Protein AF-A0A395U7K7-F1 (afdb_monomer_lite)

pLDDT: mean 78.77, std 15.2, range [38.16, 96.12]

Sequence (182 aa):
MTDEKNSLEIQAESNAKESETNSSDAEAIEGVLERIAKKDPEAAVKISEYIVQKVHHGPMPSPEDIRGYALTQKDLPERMMVMAEVAQRNKAKHAEKIIELKAKEIELNEKHLSNQDLANKRESNNQTLSLILAAITVLICIMGSFYLALQDKTEVALVIGGATVIGIVGAFLKSNSKPPQQ

Radius of gyration: 38.4 Å; chains: 1; bounding box: 86×33×99 Å

Structure (mmCIF, N/CA/C/O backbone):
data_AF-A0A395U7K7-F1
#
_entry.id   AF-A0A395U7K7-F1
#
loop_
_atom_site.group_PDB
_atom_site.id
_atom_site.type_symbol
_atom_site.label_atom_id
_atom_site.label_alt_id
_atom_site.label_comp_id
_atom_site.label_asym_id
_atom_site.label_entity_id
_atom_site.label_seq_id
_atom_site.pdbx_PDB_ins_code
_atom_site.Cartn_x
_atom_site.Cartn_y
_atom_site.Cartn_z
_atom_site.occupancy
_atom_site.B_iso_or_equiv
_atom_site.auth_seq_id
_atom_site.auth_comp_id
_atom_site.auth_asym_id
_atom_site.auth_atom_id
_atom_site.pdbx_PDB_model_num
ATOM 1 N N . MET A 1 1 ? -9.239 -5.520 -33.383 1.00 48.47 1 MET A N 1
ATOM 2 C CA . MET A 1 1 ? -9.004 -5.419 -31.921 1.00 48.47 1 MET A CA 1
ATOM 3 C C . MET A 1 1 ? -8.361 -6.679 -31.329 1.00 48.47 1 MET A C 1
ATOM 5 O O . MET A 1 1 ? -7.877 -6.617 -30.208 1.00 48.47 1 MET A O 1
ATOM 9 N N . THR A 1 2 ? -8.324 -7.798 -32.064 1.00 47.97 2 THR A N 1
ATOM 10 C CA . THR A 1 2 ? -7.714 -9.070 -31.635 1.00 47.97 2 THR A CA 1
ATOM 11 C C . THR A 1 2 ? -6.266 -9.249 -32.120 1.00 47.97 2 THR A C 1
ATOM 13 O O . THR A 1 2 ? -5.479 -9.857 -31.408 1.00 47.97 2 THR A O 1
ATOM 16 N N . ASP A 1 3 ? -5.878 -8.652 -33.255 1.00 48.56 3 ASP A N 1
ATOM 17 C CA . ASP A 1 3 ? -4.517 -8.797 -33.813 1.00 48.56 3 ASP A CA 1
ATOM 18 C C . ASP A 1 3 ? -3.436 -7.990 -33.074 1.00 48.56 3 ASP A C 1
ATOM 20 O O . ASP A 1 3 ? -2.290 -8.418 -32.993 1.00 48.56 3 ASP A O 1
ATOM 24 N N . GLU A 1 4 ? -3.797 -6.858 -32.464 1.00 47.56 4 GLU A N 1
ATOM 25 C CA . GLU A 1 4 ? -2.850 -5.971 -31.764 1.00 47.56 4 GLU A CA 1
ATOM 26 C C . GLU A 1 4 ? -2.377 -6.554 -30.418 1.00 47.56 4 GLU A C 1
ATOM 28 O O . GLU A 1 4 ? -1.257 -6.301 -29.973 1.00 47.56 4 GLU A O 1
ATOM 33 N N . LYS A 1 5 ? -3.208 -7.397 -29.785 1.00 48.97 5 LYS A N 1
ATOM 34 C CA . LYS A 1 5 ? -2.844 -8.112 -28.551 1.00 48.97 5 LYS A CA 1
ATOM 35 C C . LYS A 1 5 ? -1.837 -9.233 -28.814 1.00 48.97 5 LYS A C 1
ATOM 37 O O . LYS A 1 5 ? -0.900 -9.389 -28.040 1.00 48.97 5 LYS A O 1
ATOM 42 N N . ASN A 1 6 ? -1.982 -9.936 -29.936 1.00 46.56 6 ASN A N 1
ATOM 43 C CA . ASN A 1 6 ? -1.103 -11.044 -30.315 1.00 46.56 6 ASN A CA 1
ATOM 44 C C . ASN A 1 6 ? 0.324 -10.556 -30.649 1.00 46.56 6 ASN A C 1
ATOM 46 O O . ASN A 1 6 ? 1.310 -11.192 -30.296 1.00 46.56 6 ASN A O 1
ATOM 50 N N . SER A 1 7 ? 0.465 -9.368 -31.251 1.00 53.06 7 SER A N 1
A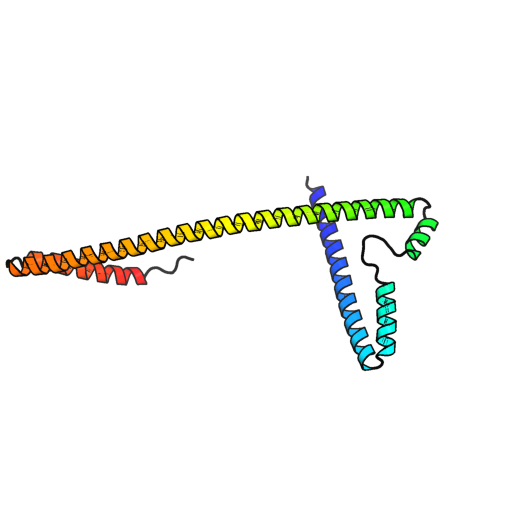TOM 51 C CA . SER A 1 7 ? 1.780 -8.763 -31.524 1.00 53.06 7 SER A CA 1
ATOM 52 C C . SER A 1 7 ? 2.540 -8.293 -30.276 1.00 53.06 7 SER A C 1
ATOM 54 O O . SER A 1 7 ? 3.769 -8.235 -30.305 1.00 53.06 7 SER A O 1
ATOM 56 N N . LEU A 1 8 ? 1.835 -7.965 -29.187 1.00 51.34 8 LEU A N 1
ATOM 57 C CA . LEU A 1 8 ? 2.447 -7.519 -27.930 1.00 51.34 8 LEU A CA 1
ATOM 58 C C . LEU A 1 8 ? 2.926 -8.696 -27.068 1.00 51.34 8 LEU A C 1
ATOM 60 O O . LEU A 1 8 ? 3.981 -8.588 -26.449 1.00 51.34 8 LEU A O 1
ATOM 64 N N . GLU A 1 9 ? 2.210 -9.826 -27.071 1.00 49.88 9 GLU A N 1
ATOM 65 C CA . GLU A 1 9 ? 2.661 -11.057 -26.398 1.00 49.88 9 GLU A CA 1
ATOM 66 C C . GLU A 1 9 ? 3.915 -11.637 -27.065 1.00 49.88 9 GLU A C 1
ATOM 68 O O . GLU A 1 9 ? 4.883 -11.951 -26.377 1.00 49.88 9 GLU A O 1
ATOM 73 N N . ILE A 1 10 ? 3.967 -11.662 -28.401 1.00 54.50 10 ILE A N 1
ATOM 74 C CA . ILE A 1 10 ? 5.124 -12.195 -29.142 1.00 54.50 10 ILE A CA 1
ATOM 75 C C . ILE A 1 10 ? 6.386 -11.327 -28.940 1.00 54.50 10 ILE A C 1
ATOM 77 O O . ILE A 1 10 ? 7.490 -11.861 -28.840 1.00 54.50 10 ILE A O 1
ATOM 81 N N . GLN A 1 11 ? 6.247 -9.998 -28.824 1.00 52.91 11 GLN A N 1
ATOM 82 C CA . GLN A 1 11 ? 7.374 -9.098 -28.515 1.00 52.91 11 GLN A CA 1
ATOM 83 C C . GLN A 1 11 ? 7.801 -9.143 -27.040 1.00 52.91 11 GLN A C 1
ATOM 85 O O . GLN A 1 11 ? 8.974 -8.918 -26.736 1.00 52.91 11 GLN A O 1
ATOM 90 N N . ALA A 1 12 ? 6.881 -9.431 -26.115 1.00 49.00 12 ALA A N 1
ATOM 91 C CA . ALA A 1 12 ? 7.209 -9.621 -24.704 1.00 49.00 12 ALA A CA 1
ATOM 92 C C . ALA A 1 12 ? 7.960 -10.943 -24.476 1.00 49.00 12 ALA A C 1
ATOM 94 O O . ALA A 1 12 ? 8.938 -10.965 -23.732 1.00 49.00 12 ALA A O 1
ATOM 95 N N . GLU A 1 13 ? 7.572 -12.018 -25.170 1.00 42.88 13 GLU A N 1
ATOM 96 C CA . GLU A 1 13 ? 8.255 -13.315 -25.103 1.00 42.88 13 GLU A CA 1
ATOM 97 C C . GLU A 1 13 ? 9.640 -13.300 -25.768 1.00 42.88 13 GLU A C 1
ATOM 99 O O . GLU A 1 13 ? 10.556 -13.963 -25.275 1.00 42.88 13 GLU A O 1
ATOM 104 N N . SER A 1 14 ? 9.837 -12.526 -26.846 1.00 49.31 14 SER A N 1
ATOM 105 C CA . SER A 1 14 ? 11.162 -12.385 -27.468 1.00 49.31 14 SER A CA 1
ATOM 106 C C . SER A 1 14 ? 12.123 -11.558 -26.605 1.00 49.31 14 SER A C 1
ATOM 108 O O . SER A 1 14 ? 13.272 -11.956 -26.436 1.00 49.31 14 SER A O 1
ATOM 110 N N . ASN A 1 15 ? 11.646 -10.465 -25.989 1.00 48.56 15 ASN A N 1
ATOM 111 C CA . ASN A 1 15 ? 12.440 -9.666 -25.045 1.00 48.56 15 ASN A CA 1
ATOM 112 C C . ASN A 1 15 ? 12.755 -10.428 -23.749 1.00 48.56 15 ASN A C 1
ATOM 114 O O . ASN A 1 15 ? 13.845 -10.279 -23.202 1.00 48.56 15 ASN A O 1
ATOM 118 N N . ALA A 1 16 ? 11.826 -11.252 -23.253 1.00 39.78 16 ALA A N 1
ATOM 119 C CA . ALA A 1 16 ? 12.066 -12.092 -22.081 1.00 39.78 16 ALA A CA 1
ATOM 120 C C . ALA A 1 16 ? 13.140 -13.158 -22.364 1.00 39.78 16 ALA A C 1
ATOM 122 O O . ALA A 1 16 ? 14.055 -13.327 -21.562 1.00 39.78 16 ALA A O 1
ATOM 123 N N . LYS A 1 17 ? 13.102 -13.800 -23.542 1.00 40.91 17 LYS A N 1
ATOM 124 C CA . LYS A 1 17 ? 14.119 -14.785 -23.951 1.00 40.91 17 LYS A CA 1
ATOM 125 C C . LYS A 1 17 ? 15.497 -14.177 -24.221 1.00 40.91 17 LYS A C 1
ATOM 127 O O . LYS A 1 17 ? 16.499 -14.777 -23.836 1.00 40.91 17 LYS A O 1
ATOM 132 N N . GLU A 1 18 ? 15.586 -12.995 -24.834 1.00 47.44 18 GLU A N 1
ATOM 133 C CA . GLU A 1 18 ? 16.872 -12.291 -24.975 1.00 47.44 18 GLU A CA 1
ATOM 134 C C . GLU A 1 18 ? 17.413 -11.815 -23.617 1.00 47.44 18 GLU A C 1
ATOM 136 O O . GLU A 1 18 ? 18.619 -11.870 -23.387 1.00 47.44 18 GLU A O 1
ATOM 141 N N . SER A 1 19 ? 16.551 -11.412 -22.678 1.00 44.22 19 SER A N 1
ATOM 142 C CA . SER A 1 19 ? 16.991 -10.997 -21.339 1.00 44.22 19 SER A CA 1
ATOM 143 C C . SER A 1 19 ? 17.481 -12.164 -20.467 1.00 44.22 19 SER A C 1
ATOM 145 O O . SER A 1 19 ? 18.426 -11.967 -19.707 1.0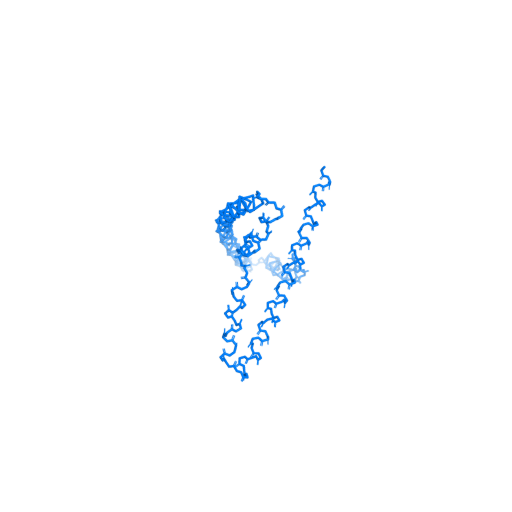0 44.22 19 SER A O 1
ATOM 147 N N . GLU A 1 20 ? 16.894 -13.361 -20.580 1.00 42.44 20 GLU A N 1
ATOM 148 C CA . GLU A 1 20 ? 17.351 -14.574 -19.869 1.00 42.44 20 GLU A CA 1
ATOM 149 C C . GLU A 1 20 ? 18.653 -15.148 -20.452 1.00 42.44 20 GLU A C 1
ATOM 151 O O . GLU A 1 20 ? 19.516 -15.629 -19.716 1.00 42.44 20 GLU A O 1
ATOM 156 N N . THR A 1 21 ? 18.838 -15.055 -21.772 1.00 45.75 21 THR A N 1
ATOM 157 C CA . THR A 1 21 ? 20.083 -15.504 -22.420 1.00 45.75 21 THR A CA 1
ATOM 158 C C . THR A 1 21 ? 21.255 -14.599 -22.015 1.00 45.75 21 THR A C 1
ATOM 160 O O . THR A 1 21 ? 22.321 -15.087 -21.648 1.00 45.75 21 THR A O 1
ATOM 163 N N . ASN A 1 22 ? 21.029 -13.282 -21.943 1.00 50.06 22 ASN A N 1
ATOM 164 C CA . ASN A 1 22 ? 22.042 -12.319 -21.505 1.00 50.06 22 ASN A CA 1
ATOM 165 C C . ASN A 1 22 ? 22.384 -12.416 -20.001 1.00 50.06 22 ASN A C 1
ATOM 167 O O . ASN A 1 22 ? 23.522 -12.131 -19.628 1.00 50.06 22 ASN A O 1
ATOM 171 N N . SER A 1 23 ? 21.447 -12.817 -19.127 1.00 52.34 23 SER A N 1
ATOM 172 C CA . SER A 1 23 ? 21.747 -13.019 -17.697 1.00 52.34 23 SER A CA 1
ATOM 173 C C . SER A 1 23 ? 22.543 -14.303 -17.451 1.00 52.34 23 SER A C 1
ATOM 175 O O . SER A 1 23 ? 23.500 -14.288 -16.683 1.00 52.34 23 SER A O 1
ATOM 177 N N . SER A 1 24 ? 22.203 -15.388 -18.158 1.00 54.97 24 SER A N 1
ATOM 178 C CA . SER A 1 24 ? 22.954 -16.652 -18.141 1.00 54.97 24 SER A CA 1
ATOM 179 C C . SER A 1 24 ? 24.398 -16.463 -18.619 1.00 54.97 24 SER A C 1
ATOM 181 O O . SER A 1 24 ? 25.336 -16.988 -18.017 1.00 54.97 24 SER A O 1
ATOM 183 N N . ASP A 1 25 ? 24.596 -15.683 -19.682 1.00 59.12 25 ASP A N 1
ATOM 184 C CA . ASP A 1 25 ? 25.928 -15.406 -20.217 1.00 59.12 25 ASP A CA 1
ATOM 185 C C . ASP A 1 25 ? 26.747 -14.506 -19.277 1.00 59.12 25 ASP A C 1
ATOM 187 O O . ASP A 1 25 ? 27.947 -14.726 -19.112 1.00 59.12 25 ASP A O 1
ATOM 191 N N . ALA A 1 26 ? 26.114 -13.549 -18.589 1.00 60.28 26 ALA A N 1
ATOM 192 C CA . ALA A 1 26 ? 26.770 -12.718 -17.578 1.00 60.28 26 ALA A CA 1
ATOM 193 C C . ALA A 1 26 ? 27.244 -13.537 -16.361 1.00 60.28 26 ALA A C 1
ATOM 195 O O . ALA A 1 26 ? 28.396 -13.400 -15.945 1.00 60.28 26 ALA A O 1
ATOM 196 N N . GLU A 1 27 ? 26.404 -14.444 -15.850 1.00 64.38 27 GLU A N 1
ATOM 197 C CA . GLU A 1 27 ? 26.756 -15.371 -14.761 1.00 64.38 27 GLU A CA 1
ATOM 198 C C . GLU A 1 27 ? 27.871 -16.348 -15.180 1.00 64.38 27 GLU A C 1
ATOM 200 O O . GLU A 1 27 ? 28.792 -16.647 -14.411 1.00 64.38 27 GLU A O 1
ATOM 205 N N . ALA A 1 28 ? 27.848 -16.816 -16.432 1.00 69.94 28 ALA A N 1
ATOM 206 C CA . ALA A 1 28 ? 28.897 -17.667 -16.985 1.00 69.94 28 ALA A CA 1
ATOM 207 C C . ALA A 1 28 ? 30.239 -16.924 -17.130 1.00 69.94 28 ALA A C 1
ATOM 209 O O . ALA A 1 28 ? 31.295 -17.501 -16.846 1.00 69.94 28 ALA A O 1
ATOM 210 N N . ILE A 1 29 ? 30.212 -15.651 -17.539 1.00 67.62 29 ILE A N 1
ATOM 211 C CA . ILE A 1 29 ? 31.3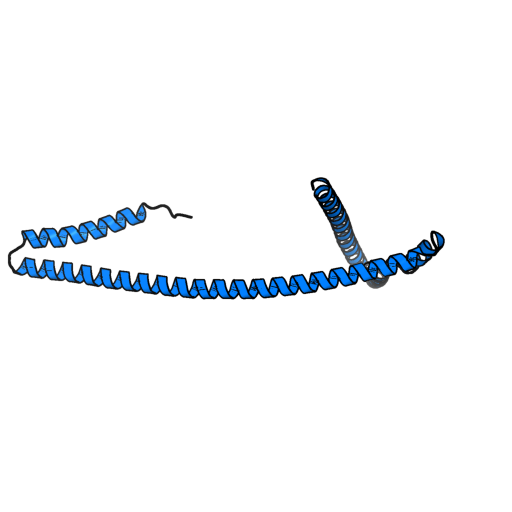92 -14.783 -17.648 1.00 67.62 29 ILE A CA 1
ATOM 212 C C . ILE A 1 29 ? 31.983 -14.492 -16.262 1.00 67.62 29 ILE A C 1
ATOM 214 O O . ILE A 1 29 ? 33.201 -14.589 -16.088 1.00 67.62 29 ILE A O 1
ATOM 218 N N . GLU A 1 30 ? 31.143 -14.208 -15.266 1.00 71.88 30 GLU A N 1
ATOM 219 C CA . GLU A 1 30 ? 31.563 -13.972 -13.881 1.00 71.88 30 GLU A CA 1
ATOM 220 C C . GLU A 1 30 ? 32.246 -15.212 -13.282 1.00 71.88 30 GLU A C 1
ATOM 222 O O . GLU A 1 30 ? 33.364 -15.126 -12.766 1.00 71.88 30 GLU A O 1
ATOM 227 N N . GLY A 1 31 ? 31.666 -16.401 -13.484 1.00 75.38 31 GLY A N 1
ATOM 228 C CA . GLY A 1 31 ? 32.273 -17.660 -13.046 1.00 75.38 31 GLY A CA 1
ATOM 229 C C . GLY A 1 31 ? 33.585 -18.012 -13.765 1.00 75.38 31 GLY A C 1
ATOM 230 O O . GLY A 1 31 ? 34.431 -18.721 -13.212 1.00 75.38 31 GLY A O 1
ATOM 231 N N . VAL A 1 32 ? 33.799 -17.543 -15.001 1.00 75.62 32 VAL A N 1
ATOM 232 C CA . VAL A 1 32 ? 35.083 -17.686 -15.716 1.00 75.62 32 VAL A CA 1
ATOM 233 C C . VAL A 1 32 ? 36.122 -16.699 -15.178 1.00 75.62 32 VAL A C 1
ATOM 235 O O . VAL A 1 32 ? 37.262 -17.105 -14.941 1.00 75.62 32 VAL A O 1
ATOM 238 N N . LEU A 1 33 ? 35.741 -15.443 -14.938 1.00 73.94 33 LEU A N 1
ATOM 239 C CA . LEU A 1 33 ? 36.620 -14.418 -14.369 1.00 73.94 33 LEU A CA 1
ATOM 240 C C . LEU A 1 33 ? 37.103 -14.800 -12.966 1.00 73.94 33 LEU A C 1
ATOM 242 O O . LEU A 1 33 ? 38.293 -14.672 -12.684 1.00 73.94 33 LEU A O 1
ATOM 246 N N . GLU A 1 34 ? 36.233 -15.364 -12.126 1.00 77.25 34 GLU A N 1
ATOM 247 C CA . GLU A 1 34 ? 36.590 -15.837 -10.783 1.00 77.25 34 GLU A CA 1
ATOM 248 C C . GLU A 1 34 ? 37.620 -16.984 -10.828 1.00 77.25 34 GLU A C 1
ATOM 250 O O . GLU A 1 34 ? 38.604 -17.004 -10.079 1.00 77.25 34 GLU A O 1
ATOM 255 N N . ARG A 1 35 ? 37.456 -17.924 -11.772 1.00 77.44 35 ARG A N 1
ATOM 256 C CA . ARG A 1 35 ? 38.411 -19.028 -11.979 1.00 77.44 35 ARG A CA 1
ATOM 257 C C . ARG A 1 35 ? 39.771 -18.547 -12.481 1.00 77.44 35 ARG A C 1
ATOM 259 O O . ARG A 1 35 ? 40.791 -19.126 -12.103 1.00 77.44 35 ARG A O 1
ATOM 266 N N . ILE A 1 36 ? 39.796 -17.517 -13.325 1.00 75.88 36 ILE A N 1
ATOM 267 C CA . ILE A 1 36 ? 41.035 -16.938 -13.856 1.00 75.88 36 ILE A CA 1
ATOM 268 C C . ILE A 1 36 ? 41.725 -16.095 -12.781 1.00 75.88 36 ILE A C 1
ATOM 270 O O . ILE A 1 36 ? 42.920 -16.273 -12.579 1.00 75.88 36 ILE A O 1
ATOM 274 N N . ALA A 1 37 ? 40.983 -15.295 -12.010 1.00 79.00 37 ALA A N 1
ATOM 275 C CA . ALA A 1 37 ? 41.521 -14.474 -10.922 1.00 79.00 37 ALA A CA 1
ATOM 276 C C . ALA A 1 37 ? 42.243 -15.300 -9.845 1.00 79.00 37 ALA A C 1
ATOM 278 O O . ALA A 1 37 ? 43.240 -14.856 -9.279 1.00 79.00 37 ALA A O 1
ATOM 279 N N . LYS A 1 38 ? 41.788 -16.537 -9.600 1.00 80.25 38 LYS A N 1
ATOM 280 C CA . LYS A 1 38 ? 42.431 -17.474 -8.665 1.00 80.25 38 LYS A CA 1
ATOM 281 C C . LYS A 1 38 ? 43.774 -18.025 -9.167 1.00 80.25 38 LYS A C 1
ATOM 283 O O . LYS A 1 38 ? 44.581 -18.479 -8.358 1.00 80.25 38 LYS A O 1
ATOM 288 N N . LYS A 1 39 ? 43.999 -18.040 -10.484 1.00 83.00 39 LYS A N 1
ATOM 289 C CA . LYS A 1 39 ? 45.194 -18.617 -11.121 1.00 83.00 39 LYS A CA 1
ATOM 290 C C . LYS A 1 39 ? 46.182 -17.547 -11.589 1.00 83.00 39 LYS A C 1
ATOM 292 O O . LYS A 1 39 ? 47.384 -17.765 -11.483 1.00 83.00 39 LYS A O 1
ATOM 297 N N . ASP A 1 40 ? 45.674 -16.426 -12.092 1.00 83.62 40 ASP A N 1
ATOM 298 C CA . ASP A 1 40 ? 46.435 -15.264 -12.541 1.00 83.62 40 ASP A CA 1
ATOM 299 C C . ASP A 1 40 ? 45.580 -13.981 -12.399 1.00 83.62 40 ASP A C 1
ATOM 301 O O . ASP A 1 40 ? 44.660 -13.749 -13.196 1.00 83.62 40 ASP A O 1
ATOM 305 N N . PRO A 1 41 ? 45.855 -13.139 -11.385 1.00 79.31 41 PRO A N 1
ATOM 306 C CA . PRO A 1 41 ? 45.073 -11.935 -11.132 1.00 79.31 41 PRO A CA 1
ATOM 307 C C . PRO A 1 41 ? 45.284 -10.850 -12.199 1.00 79.31 41 PRO A C 1
ATOM 309 O O . PRO A 1 41 ? 44.358 -10.089 -12.473 1.00 79.31 41 PRO A O 1
ATOM 312 N N . GLU A 1 42 ? 46.451 -10.779 -12.848 1.00 81.00 42 GLU A N 1
ATOM 313 C CA . GLU A 1 42 ? 46.725 -9.746 -13.859 1.00 81.00 42 GLU A CA 1
ATOM 314 C C . GLU A 1 42 ? 46.006 -10.038 -15.182 1.00 81.00 42 GLU A C 1
ATOM 316 O O . GLU A 1 42 ? 45.527 -9.124 -15.861 1.00 81.00 42 GLU A O 1
ATOM 321 N N . ALA A 1 43 ? 45.881 -11.319 -15.542 1.00 80.94 43 ALA A N 1
ATOM 322 C CA . ALA A 1 43 ? 45.103 -11.743 -16.702 1.00 80.94 43 ALA A CA 1
ATOM 323 C C . ALA A 1 43 ? 43.598 -11.498 -16.509 1.00 80.94 43 ALA A C 1
ATOM 325 O O . ALA A 1 43 ? 42.923 -11.077 -17.450 1.00 80.94 43 ALA A O 1
ATOM 326 N N . ALA A 1 44 ? 43.074 -11.704 -15.296 1.00 78.94 44 ALA A N 1
ATOM 327 C CA . ALA A 1 44 ? 41.665 -11.457 -14.987 1.00 78.94 44 ALA A CA 1
ATOM 328 C C . ALA A 1 44 ? 41.281 -9.979 -15.168 1.00 78.94 44 ALA A C 1
ATOM 330 O O . ALA A 1 44 ? 40.244 -9.687 -15.764 1.00 78.94 44 ALA A O 1
ATOM 331 N N . VAL A 1 45 ? 42.147 -9.052 -14.741 1.00 79.81 45 VAL A N 1
ATOM 332 C CA . VAL A 1 45 ? 41.927 -7.607 -14.923 1.00 79.81 45 VAL A CA 1
ATOM 333 C C . VAL A 1 45 ? 41.880 -7.247 -16.410 1.00 79.81 45 VAL A C 1
ATOM 335 O O . VAL A 1 45 ? 40.907 -6.640 -16.852 1.00 79.81 45 VAL A O 1
ATOM 338 N N . LYS A 1 46 ? 42.844 -7.709 -17.217 1.00 82.50 46 LYS A N 1
ATOM 339 C CA . LYS A 1 46 ? 42.868 -7.433 -18.670 1.00 82.50 46 LYS A CA 1
ATOM 340 C C . LYS A 1 46 ? 41.647 -7.983 -19.408 1.00 82.50 46 LYS A C 1
ATOM 342 O O . LYS A 1 46 ? 41.133 -7.339 -20.319 1.00 82.50 46 LYS A O 1
ATOM 347 N N . ILE A 1 47 ? 41.176 -9.169 -19.023 1.00 79.31 47 ILE A N 1
ATOM 348 C CA . ILE A 1 47 ? 39.982 -9.780 -19.619 1.00 79.31 47 ILE A CA 1
ATOM 349 C C . ILE A 1 47 ? 38.726 -9.013 -19.193 1.00 79.31 47 ILE A C 1
ATOM 351 O O . ILE A 1 47 ? 37.864 -8.758 -20.029 1.00 79.31 47 ILE A O 1
ATOM 355 N N . SER A 1 48 ? 38.639 -8.583 -17.931 1.00 77.50 48 SER A N 1
ATOM 356 C CA . SER A 1 48 ? 37.516 -7.773 -17.446 1.00 77.50 48 SER A CA 1
ATOM 357 C C . SER A 1 48 ? 37.423 -6.424 -18.169 1.00 77.50 48 SER A C 1
ATOM 359 O O . SER A 1 48 ? 36.345 -6.049 -18.623 1.00 77.50 48 SER A O 1
ATOM 361 N N . GLU A 1 49 ? 38.554 -5.746 -18.388 1.00 79.06 49 GLU A N 1
ATOM 362 C CA . GLU A 1 49 ? 38.612 -4.492 -19.148 1.00 79.06 49 GLU A CA 1
ATOM 363 C C . GLU A 1 49 ? 38.178 -4.698 -20.603 1.00 79.06 49 GLU A C 1
ATOM 365 O O . GLU A 1 49 ? 37.410 -3.903 -21.146 1.00 79.06 49 GLU A O 1
ATOM 370 N N . TYR A 1 50 ? 38.618 -5.795 -21.225 1.00 78.62 50 TYR A N 1
ATOM 371 C CA . TYR A 1 50 ? 38.239 -6.147 -22.592 1.00 78.62 50 TYR A CA 1
ATOM 372 C C . TYR A 1 50 ? 36.737 -6.439 -22.728 1.00 78.62 50 TYR A C 1
ATOM 374 O O . TYR A 1 50 ? 36.100 -6.004 -23.689 1.00 78.62 50 TYR A O 1
ATOM 382 N N . ILE A 1 51 ? 36.150 -7.139 -21.754 1.00 74.88 51 ILE A N 1
ATOM 383 C CA . ILE A 1 51 ? 34.715 -7.443 -21.729 1.00 74.88 51 ILE A CA 1
ATOM 384 C C . ILE A 1 51 ? 33.910 -6.157 -21.545 1.00 74.88 51 ILE A C 1
ATOM 386 O O . ILE A 1 51 ? 32.988 -5.912 -22.315 1.00 74.88 51 ILE A O 1
ATOM 390 N N . VAL A 1 52 ? 34.289 -5.283 -20.609 1.00 72.38 52 VAL A N 1
ATOM 391 C CA . VAL A 1 52 ? 33.603 -3.996 -20.396 1.00 72.38 52 VAL A CA 1
ATOM 392 C C . VAL A 1 52 ? 33.638 -3.115 -21.651 1.00 72.38 52 VAL A C 1
ATOM 394 O O . VAL A 1 52 ? 32.665 -2.423 -21.941 1.00 72.38 52 VAL A O 1
ATOM 397 N N . GLN A 1 53 ? 34.717 -3.165 -22.437 1.00 69.25 53 GLN A N 1
ATOM 398 C CA . GLN A 1 53 ? 34.806 -2.431 -23.706 1.00 69.25 53 GLN A CA 1
ATOM 399 C C . GLN A 1 53 ? 33.917 -3.010 -24.816 1.00 69.25 53 GLN A C 1
ATOM 401 O O . GLN A 1 53 ? 33.462 -2.259 -25.678 1.00 69.25 53 GLN A O 1
ATOM 406 N N . LYS A 1 54 ? 33.681 -4.328 -24.812 1.00 68.44 54 LYS A N 1
ATOM 407 C CA . LYS A 1 54 ? 32.878 -5.044 -25.818 1.00 68.44 54 LYS A CA 1
ATOM 408 C C . LYS A 1 54 ? 31.388 -5.101 -25.474 1.00 68.44 54 LYS A C 1
ATOM 410 O O . LYS A 1 54 ? 30.564 -5.179 -26.384 1.00 68.44 54 LYS A O 1
ATOM 415 N N . VAL A 1 55 ? 31.029 -5.076 -24.190 1.00 70.00 55 VAL A N 1
ATOM 416 C CA . VAL A 1 55 ? 29.634 -5.132 -23.736 1.00 70.00 55 VAL A CA 1
ATOM 417 C C . VAL A 1 55 ? 29.047 -3.721 -23.726 1.00 70.00 55 VAL A C 1
ATOM 419 O O . VAL A 1 55 ? 29.169 -2.956 -22.766 1.00 70.00 55 VAL A O 1
ATOM 422 N N . HIS A 1 56 ? 28.379 -3.370 -24.821 1.00 63.47 56 HIS A N 1
ATOM 423 C CA . HIS A 1 56 ? 27.681 -2.097 -24.937 1.00 63.47 56 HIS A CA 1
ATOM 424 C C . HIS A 1 56 ? 26.342 -2.141 -24.203 1.00 63.47 56 HIS A C 1
ATOM 426 O O . HIS A 1 56 ? 25.467 -2.943 -24.512 1.00 63.47 56 HIS A O 1
ATOM 432 N N . HIS A 1 57 ? 26.176 -1.233 -23.245 1.00 66.06 57 HIS A N 1
ATOM 433 C CA . HIS A 1 57 ? 24.926 -1.049 -22.522 1.00 66.06 57 HIS A CA 1
ATOM 434 C C . HIS A 1 57 ? 24.231 0.209 -23.036 1.00 66.06 57 HIS A C 1
ATOM 436 O O . HIS A 1 57 ? 24.716 1.325 -22.852 1.00 66.06 57 HIS A O 1
ATOM 442 N N . GLY A 1 58 ? 23.084 0.034 -23.682 1.00 70.75 58 GLY A N 1
ATOM 443 C CA . GLY A 1 58 ? 22.287 1.136 -24.209 1.00 70.75 58 GLY A CA 1
ATOM 444 C C . GLY A 1 58 ? 21.683 0.813 -25.573 1.00 70.75 58 GLY A C 1
ATOM 445 O O . GLY A 1 58 ? 21.971 -0.227 -26.151 1.00 70.75 58 GLY A O 1
ATOM 446 N N . PRO A 1 59 ? 20.830 1.700 -26.106 1.00 78.31 59 PRO A N 1
ATOM 447 C CA . PRO A 1 59 ? 20.136 1.472 -27.374 1.00 78.31 59 PRO A CA 1
ATOM 448 C C . PRO A 1 59 ? 21.024 1.701 -28.609 1.00 78.31 59 PRO A C 1
ATOM 450 O O . PRO A 1 59 ? 20.541 1.561 -29.729 1.00 78.31 59 PRO A O 1
ATOM 453 N N . MET A 1 60 ? 22.284 2.113 -28.424 1.00 81.38 60 MET A N 1
ATOM 454 C CA . MET A 1 60 ? 23.201 2.433 -29.514 1.00 81.38 60 MET A CA 1
ATOM 455 C C . MET A 1 60 ? 24.211 1.289 -29.700 1.00 81.38 60 MET A C 1
ATOM 457 O O . MET A 1 60 ? 24.831 0.881 -28.717 1.00 81.38 60 MET A O 1
ATOM 461 N N . PRO A 1 61 ? 24.388 0.777 -30.931 1.00 83.31 61 PRO A N 1
ATOM 462 C CA . PRO A 1 61 ? 25.377 -0.259 -31.219 1.00 83.31 61 PRO A CA 1
ATOM 463 C C . PRO A 1 61 ? 26.807 0.295 -31.162 1.00 83.31 61 PRO A C 1
ATOM 465 O O . PRO A 1 61 ? 27.018 1.509 -31.065 1.00 83.31 61 PRO A O 1
ATOM 468 N N . SER A 1 62 ? 27.800 -0.594 -31.241 1.00 85.19 62 SER A N 1
ATOM 469 C CA . SER A 1 62 ? 29.204 -0.189 -31.195 1.00 85.19 62 SER A CA 1
ATOM 470 C C . SER A 1 62 ? 29.553 0.767 -32.351 1.00 85.19 62 SER A C 1
ATOM 472 O O . SER A 1 62 ? 28.993 0.657 -33.448 1.00 85.19 62 SER A O 1
ATOM 474 N N . PRO A 1 63 ? 30.512 1.693 -32.171 1.00 83.25 63 PRO A N 1
ATOM 475 C CA . PRO A 1 63 ? 30.965 2.567 -33.254 1.00 83.25 63 PRO A CA 1
ATOM 476 C C . PRO A 1 63 ? 31.493 1.812 -34.483 1.00 83.25 63 PRO A C 1
ATOM 478 O O . PRO A 1 63 ? 31.436 2.341 -35.594 1.00 83.25 63 PRO A O 1
ATOM 481 N N . GLU A 1 64 ? 32.014 0.596 -34.299 1.00 85.44 64 GLU A N 1
ATOM 482 C CA . GLU A 1 64 ? 32.461 -0.272 -35.393 1.00 85.44 64 GLU A CA 1
ATOM 483 C C . GLU A 1 64 ? 31.268 -0.801 -36.199 1.00 85.44 64 GLU A C 1
ATOM 485 O O . GLU A 1 64 ? 31.269 -0.700 -37.428 1.00 85.44 64 GLU A O 1
ATOM 490 N N . ASP A 1 65 ? 30.207 -1.246 -35.524 1.00 84.50 65 ASP A N 1
ATOM 491 C CA . ASP A 1 65 ? 28.983 -1.729 -36.173 1.00 84.50 65 ASP A CA 1
ATOM 492 C C . ASP A 1 65 ? 28.261 -0.604 -36.921 1.00 84.50 65 ASP A C 1
ATOM 494 O O . ASP A 1 65 ? 27.803 -0.795 -38.047 1.00 84.50 65 ASP A O 1
ATOM 498 N N . ILE A 1 66 ? 28.227 0.609 -36.353 1.00 86.06 66 ILE A N 1
ATOM 499 C CA . ILE A 1 66 ? 27.668 1.806 -37.008 1.00 86.06 66 ILE A CA 1
ATOM 500 C C . ILE A 1 66 ? 28.362 2.077 -38.348 1.00 86.06 66 ILE A C 1
ATOM 502 O O . ILE A 1 66 ? 27.705 2.412 -39.338 1.00 86.06 66 ILE A O 1
ATOM 506 N N . ARG A 1 67 ? 29.688 1.904 -38.411 1.00 85.69 67 ARG A N 1
ATOM 507 C CA . ARG A 1 67 ? 30.442 2.032 -39.667 1.00 85.69 67 ARG A CA 1
ATOM 508 C C . ARG A 1 67 ? 30.090 0.915 -40.645 1.00 85.69 67 ARG A C 1
ATOM 510 O O . ARG A 1 67 ? 29.965 1.191 -41.834 1.00 85.69 67 ARG A O 1
ATOM 517 N N . GLY A 1 68 ? 29.884 -0.308 -40.156 1.00 87.31 68 GLY A N 1
ATOM 518 C CA . GLY A 1 68 ? 29.401 -1.432 -40.963 1.00 87.31 68 GLY A CA 1
ATOM 519 C C . GLY A 1 68 ? 28.037 -1.153 -41.604 1.00 87.31 68 GLY A C 1
ATOM 520 O O . GLY A 1 68 ? 27.851 -1.390 -42.796 1.00 87.31 68 GLY A O 1
ATOM 521 N N . TYR A 1 69 ? 27.114 -0.550 -40.856 1.00 87.25 69 TYR A N 1
ATOM 522 C CA . TYR A 1 69 ? 25.796 -0.145 -41.355 1.00 87.25 69 TYR A CA 1
ATOM 523 C C . TYR A 1 69 ? 25.854 0.965 -42.412 1.00 87.25 69 TYR A C 1
ATOM 525 O O . TYR A 1 69 ? 25.046 0.980 -43.338 1.00 87.25 69 TYR A O 1
ATOM 533 N N . ALA A 1 70 ? 26.839 1.863 -42.339 1.00 88.75 70 ALA A N 1
ATOM 534 C CA . ALA A 1 70 ? 27.039 2.881 -43.371 1.00 88.75 70 ALA A CA 1
ATOM 535 C C . ALA A 1 70 ? 27.402 2.275 -44.743 1.00 88.75 70 ALA A C 1
ATOM 537 O O . ALA A 1 70 ? 27.106 2.879 -45.777 1.00 88.75 70 ALA A O 1
ATOM 538 N N . LEU A 1 71 ? 28.029 1.089 -44.756 1.00 90.19 71 LEU A N 1
ATOM 539 C CA . LEU A 1 71 ? 28.390 0.368 -45.981 1.00 90.19 71 LEU A CA 1
ATOM 540 C C . LEU A 1 71 ? 27.178 -0.292 -46.651 1.00 90.19 71 LEU A C 1
ATOM 542 O O . LEU A 1 71 ? 27.179 -0.445 -47.870 1.00 90.19 71 LEU A O 1
ATOM 546 N N . THR A 1 72 ? 26.152 -0.676 -45.885 1.00 89.12 72 THR A N 1
ATOM 547 C CA . THR A 1 72 ? 24.926 -1.277 -46.434 1.00 89.12 72 THR A CA 1
ATOM 548 C C . THR A 1 72 ? 23.958 -0.209 -46.928 1.00 89.12 72 THR A C 1
ATOM 550 O O . THR A 1 72 ? 23.445 -0.306 -48.043 1.00 89.12 72 THR A O 1
ATOM 553 N N . GLN A 1 73 ? 23.734 0.837 -46.132 1.00 87.31 73 GLN A N 1
ATOM 554 C CA . GLN A 1 73 ? 22.904 1.973 -46.507 1.00 87.31 73 GLN A CA 1
ATOM 555 C C . GLN A 1 73 ? 23.421 3.249 -45.838 1.00 87.31 73 GLN A C 1
ATOM 557 O O . GLN A 1 73 ? 23.492 3.356 -44.617 1.00 87.31 73 GLN A O 1
ATOM 562 N N . LYS A 1 74 ? 23.712 4.263 -46.658 1.00 88.19 74 LYS A N 1
ATOM 563 C CA . LYS A 1 74 ? 24.338 5.521 -46.217 1.00 88.19 74 LYS A CA 1
ATOM 564 C C . LYS A 1 74 ? 23.538 6.278 -45.140 1.00 88.19 74 LYS A C 1
ATOM 566 O O . LYS A 1 74 ? 24.139 6.952 -44.316 1.00 88.19 74 LYS A O 1
ATOM 571 N N . ASP A 1 75 ? 22.210 6.150 -45.154 1.00 90.50 75 ASP A N 1
ATOM 572 C CA . ASP A 1 75 ? 21.261 6.833 -44.252 1.00 90.50 75 ASP A CA 1
ATOM 573 C C . ASP A 1 75 ? 20.949 6.043 -42.959 1.00 90.50 75 ASP A C 1
ATOM 575 O O . ASP A 1 75 ? 20.328 6.546 -42.023 1.00 90.50 75 ASP A O 1
ATOM 579 N N . LEU A 1 76 ? 21.377 4.777 -42.875 1.00 89.25 76 LEU A N 1
ATOM 580 C CA . LEU A 1 76 ? 21.023 3.899 -41.757 1.00 89.25 76 LEU A CA 1
ATOM 581 C C . LEU A 1 76 ? 21.597 4.364 -40.406 1.00 89.25 76 LEU A C 1
ATOM 583 O O . LEU A 1 76 ? 20.836 4.381 -39.437 1.00 89.25 76 LEU A O 1
ATOM 587 N N . PRO A 1 77 ? 22.875 4.795 -40.309 1.00 89.81 77 PRO A N 1
ATOM 588 C CA . PRO A 1 77 ? 23.441 5.293 -39.053 1.00 89.81 77 PRO A CA 1
ATOM 589 C C . PRO A 1 77 ? 22.654 6.459 -38.447 1.00 89.81 77 PRO A C 1
ATOM 591 O O . PRO A 1 77 ? 22.386 6.479 -37.246 1.00 89.81 77 PRO A O 1
ATOM 594 N N . GLU A 1 78 ? 22.250 7.413 -39.285 1.00 89.75 78 GLU A N 1
ATOM 595 C CA . GLU A 1 78 ? 21.510 8.600 -38.860 1.00 89.75 78 GLU A CA 1
ATOM 596 C C . GLU A 1 78 ? 20.107 8.219 -38.375 1.00 89.75 78 GLU A C 1
ATOM 598 O O . GLU A 1 78 ? 19.691 8.606 -37.281 1.00 89.75 78 GLU A O 1
ATOM 603 N N . ARG A 1 79 ? 19.415 7.345 -39.114 1.00 90.19 79 ARG A N 1
ATOM 604 C CA . ARG A 1 79 ? 18.111 6.810 -38.705 1.00 90.19 79 ARG A CA 1
ATOM 605 C C . ARG A 1 79 ? 18.172 6.041 -37.382 1.00 90.19 79 ARG A C 1
ATOM 607 O O . ARG A 1 79 ? 17.268 6.184 -36.557 1.00 90.19 79 ARG A O 1
ATOM 614 N N . MET A 1 80 ? 19.215 5.239 -37.163 1.00 88.50 80 MET A N 1
ATOM 615 C CA . MET A 1 80 ? 19.416 4.506 -35.907 1.00 88.50 80 MET A CA 1
ATOM 616 C C . MET A 1 80 ? 19.640 5.457 -34.732 1.00 88.50 80 MET A C 1
ATOM 618 O O . MET A 1 80 ? 19.065 5.250 -33.665 1.00 88.50 80 MET A O 1
ATOM 622 N N . MET A 1 81 ? 20.409 6.528 -34.936 1.00 89.38 81 MET A N 1
ATOM 623 C CA . MET A 1 81 ? 20.621 7.562 -33.923 1.00 89.38 81 MET A CA 1
ATOM 624 C C . MET A 1 81 ? 19.305 8.261 -33.551 1.00 89.38 81 MET A C 1
ATOM 626 O O . MET A 1 81 ? 18.985 8.368 -32.369 1.00 89.38 81 MET A O 1
ATOM 630 N N . VAL A 1 82 ? 18.483 8.636 -34.539 1.00 92.50 82 VAL A N 1
ATOM 631 C CA . VAL A 1 82 ? 17.160 9.242 -34.296 1.00 92.50 82 VAL A CA 1
ATOM 632 C C . VAL A 1 82 ? 16.232 8.284 -33.543 1.00 92.50 82 VAL A C 1
ATOM 634 O O . VAL A 1 82 ? 15.552 8.688 -32.599 1.00 92.50 82 VAL A O 1
ATOM 637 N N . MET A 1 83 ? 16.204 7.001 -33.913 1.00 89.75 83 MET A N 1
ATOM 638 C CA . MET A 1 83 ? 15.406 6.001 -33.194 1.00 89.75 83 MET A CA 1
ATOM 639 C C . MET A 1 83 ? 15.897 5.795 -31.758 1.00 89.75 83 MET A C 1
ATOM 641 O O . MET A 1 83 ? 15.071 5.699 -30.848 1.00 89.75 83 MET A O 1
ATOM 645 N N . ALA A 1 84 ? 17.212 5.782 -31.535 1.00 90.31 84 ALA A N 1
ATOM 646 C CA . ALA A 1 84 ? 17.795 5.695 -30.202 1.00 90.31 84 ALA A CA 1
ATOM 647 C C . ALA A 1 84 ? 17.422 6.914 -29.344 1.00 90.31 84 ALA A C 1
ATOM 649 O O . ALA A 1 84 ? 17.019 6.743 -28.192 1.00 90.31 84 ALA A O 1
ATOM 650 N N . GLU A 1 85 ? 17.455 8.129 -29.901 1.00 90.69 85 GLU A N 1
ATOM 651 C CA . GLU A 1 85 ? 16.991 9.338 -29.208 1.00 90.69 85 GLU A CA 1
ATOM 652 C C . GLU A 1 85 ? 15.507 9.258 -28.835 1.00 90.69 85 GLU A C 1
ATOM 654 O O . GLU A 1 85 ? 15.124 9.589 -27.710 1.00 90.69 85 GLU A O 1
ATOM 659 N N . VAL A 1 86 ? 14.653 8.809 -29.760 1.00 93.69 86 VAL A N 1
ATOM 660 C CA . VAL A 1 86 ? 13.214 8.646 -29.505 1.00 93.69 86 VAL A CA 1
ATOM 661 C C . VAL A 1 86 ? 12.975 7.603 -28.415 1.00 93.69 86 VAL A C 1
ATOM 663 O O . VAL A 1 86 ? 12.193 7.850 -27.494 1.00 93.69 86 VAL A O 1
ATOM 666 N N . ALA A 1 87 ? 13.676 6.470 -28.467 1.00 89.75 87 ALA A N 1
ATOM 667 C CA . ALA A 1 87 ? 13.590 5.426 -27.453 1.00 89.75 87 ALA A CA 1
ATOM 668 C C . ALA A 1 87 ? 14.036 5.936 -26.073 1.00 89.75 87 ALA A C 1
ATOM 670 O O . ALA A 1 87 ? 13.340 5.711 -25.082 1.00 89.75 87 ALA A O 1
ATOM 671 N N . GLN A 1 88 ? 15.142 6.684 -26.001 1.00 90.25 88 GLN A N 1
ATOM 672 C CA . GLN A 1 88 ? 15.618 7.287 -24.753 1.00 90.25 88 GLN A CA 1
ATOM 673 C C . GLN A 1 88 ? 14.629 8.315 -24.198 1.00 90.25 88 GLN A C 1
ATOM 675 O O . GLN A 1 88 ? 14.295 8.256 -23.013 1.00 90.25 88 GLN A O 1
ATOM 680 N N . ARG A 1 89 ? 14.094 9.212 -25.039 1.00 92.25 89 ARG A N 1
ATOM 681 C CA . ARG A 1 89 ? 13.072 10.188 -24.622 1.00 92.25 89 ARG A CA 1
ATOM 682 C C . ARG A 1 89 ? 11.802 9.501 -24.125 1.00 92.25 89 ARG A C 1
ATOM 684 O O . ARG A 1 89 ? 11.241 9.922 -23.117 1.00 92.25 89 ARG A O 1
ATOM 691 N N . ASN A 1 90 ? 11.352 8.443 -24.795 1.00 93.38 90 ASN A N 1
ATOM 692 C CA . ASN A 1 90 ? 10.179 7.686 -24.362 1.00 93.38 90 ASN A CA 1
ATOM 693 C C . ASN A 1 90 ? 10.435 6.971 -23.032 1.00 93.38 90 ASN A C 1
ATOM 695 O O . ASN A 1 90 ? 9.601 7.050 -22.133 1.00 93.38 90 ASN A O 1
ATOM 699 N N . LYS A 1 91 ? 11.605 6.343 -22.860 1.00 90.56 91 LYS A N 1
ATOM 700 C CA . LYS A 1 91 ? 11.990 5.706 -21.593 1.00 90.56 91 LYS A CA 1
ATOM 701 C C . LYS A 1 91 ? 12.030 6.714 -20.441 1.00 90.56 91 LYS A C 1
ATOM 703 O O . LYS A 1 91 ? 11.504 6.413 -19.375 1.00 90.56 91 LYS A O 1
ATOM 708 N N . ALA A 1 92 ? 12.579 7.909 -20.667 1.00 92.25 92 ALA A N 1
ATOM 709 C CA . ALA A 1 92 ? 12.594 8.984 -19.674 1.00 92.25 92 ALA A CA 1
ATOM 710 C C . ALA A 1 92 ? 11.171 9.414 -19.275 1.00 92.25 92 ALA A C 1
ATOM 712 O O . ALA A 1 92 ? 10.844 9.421 -18.091 1.00 92.25 92 ALA A O 1
ATOM 713 N N . LYS A 1 93 ? 10.283 9.646 -20.252 1.00 94.62 93 LYS A N 1
ATOM 714 C CA . LYS A 1 93 ? 8.868 9.972 -19.992 1.00 94.62 93 LYS A CA 1
ATOM 715 C C . LYS A 1 93 ? 8.147 8.882 -19.197 1.00 94.62 93 LYS A C 1
ATOM 717 O O . LYS A 1 93 ? 7.353 9.177 -18.306 1.00 94.62 93 LYS A O 1
ATOM 722 N N . HIS A 1 94 ? 8.398 7.612 -19.517 1.00 92.81 94 HIS A N 1
ATOM 723 C CA . HIS A 1 94 ? 7.819 6.501 -18.766 1.00 92.81 94 HIS A CA 1
ATOM 724 C C . HIS A 1 94 ? 8.373 6.429 -17.344 1.00 92.81 94 HIS A C 1
ATOM 726 O O . HIS A 1 94 ? 7.594 6.216 -16.421 1.00 92.81 94 HIS A O 1
ATOM 732 N N . ALA A 1 95 ? 9.673 6.656 -17.149 1.00 93.94 95 ALA A N 1
ATOM 733 C CA . ALA A 1 95 ? 10.279 6.695 -15.823 1.00 93.94 95 ALA A CA 1
ATOM 734 C C . ALA A 1 95 ? 9.666 7.804 -14.951 1.00 93.94 95 ALA A C 1
ATOM 736 O O . ALA A 1 95 ? 9.265 7.531 -13.823 1.00 93.94 95 ALA A O 1
ATOM 737 N N . GLU A 1 96 ? 9.499 9.015 -15.490 1.00 95.38 96 GLU A N 1
ATOM 738 C CA . GLU A 1 96 ? 8.832 10.126 -14.795 1.00 95.38 96 GLU A CA 1
ATOM 739 C C . GLU A 1 96 ? 7.398 9.765 -14.395 1.00 95.38 96 GLU A C 1
ATOM 741 O O . GLU A 1 96 ? 7.008 9.930 -13.239 1.00 95.38 96 GLU A O 1
ATOM 746 N N . LYS A 1 97 ? 6.626 9.188 -15.324 1.00 95.88 97 LYS A N 1
ATOM 747 C CA . LYS A 1 97 ? 5.250 8.760 -15.049 1.00 95.88 97 LYS A CA 1
ATOM 748 C C . LYS A 1 97 ? 5.184 7.656 -13.994 1.00 95.88 97 LYS A C 1
ATOM 750 O O . LYS A 1 97 ? 4.269 7.650 -13.175 1.00 95.88 97 LYS A O 1
ATOM 755 N N . ILE A 1 98 ? 6.131 6.719 -14.002 1.00 95.19 98 ILE A N 1
ATOM 756 C CA . ILE A 1 98 ? 6.218 5.664 -12.986 1.00 95.19 98 ILE A CA 1
ATOM 757 C C . ILE A 1 98 ? 6.487 6.282 -11.613 1.00 95.19 98 ILE A C 1
ATOM 759 O O . ILE A 1 98 ? 5.812 5.919 -10.652 1.00 95.19 98 ILE A O 1
ATOM 763 N N . ILE A 1 99 ? 7.415 7.239 -11.521 1.00 95.31 99 ILE A N 1
ATOM 764 C CA . ILE A 1 99 ? 7.714 7.953 -10.272 1.00 95.31 99 ILE A CA 1
ATOM 765 C C . ILE A 1 99 ? 6.475 8.711 -9.780 1.00 95.31 99 ILE A C 1
ATOM 767 O O . ILE A 1 99 ? 6.128 8.613 -8.606 1.00 95.31 99 ILE A O 1
ATOM 771 N N . GLU A 1 100 ? 5.763 9.403 -10.672 1.00 96.12 100 GLU A N 1
ATOM 772 C CA . GLU A 1 100 ? 4.533 10.123 -10.326 1.00 96.12 100 GLU A CA 1
ATOM 773 C C . GLU A 1 100 ? 3.436 9.179 -9.807 1.00 96.12 100 GLU A C 1
ATOM 775 O O . GLU A 1 100 ? 2.797 9.453 -8.790 1.00 96.12 100 GLU A O 1
ATOM 780 N N . LEU A 1 101 ? 3.218 8.045 -10.480 1.00 94.69 101 LEU A N 1
ATOM 781 C CA . LEU A 1 101 ? 2.232 7.050 -10.056 1.00 94.69 101 LEU A CA 1
ATOM 782 C C . LEU A 1 101 ? 2.601 6.429 -8.708 1.00 94.69 101 LEU A C 1
ATOM 784 O O . LEU A 1 101 ? 1.726 6.264 -7.862 1.00 94.69 101 LEU A O 1
ATOM 788 N N . LYS A 1 102 ? 3.886 6.142 -8.482 1.00 94.38 102 LYS A N 1
ATOM 789 C CA . LYS A 1 102 ? 4.386 5.629 -7.201 1.00 94.38 102 LYS A CA 1
ATOM 790 C C . LYS A 1 102 ? 4.215 6.644 -6.075 1.00 94.38 102 LYS A C 1
ATOM 792 O O . LYS A 1 102 ? 3.797 6.265 -4.987 1.00 94.38 102 LYS A O 1
ATOM 797 N N . ALA A 1 103 ? 4.458 7.927 -6.336 1.00 94.50 103 ALA A N 1
ATOM 798 C CA . ALA A 1 103 ? 4.213 8.986 -5.360 1.00 94.50 103 ALA A CA 1
ATOM 799 C C . ALA A 1 103 ? 2.727 9.064 -4.968 1.00 94.50 103 ALA A C 1
ATOM 801 O O . ALA A 1 103 ? 2.404 9.119 -3.782 1.00 94.50 103 ALA A O 1
ATOM 802 N N . LYS A 1 104 ? 1.815 8.984 -5.947 1.00 95.19 104 LYS A N 1
ATOM 803 C CA . LYS A 1 104 ? 0.365 8.940 -5.683 1.00 95.19 104 LYS A CA 1
ATOM 804 C C . LYS A 1 104 ? -0.054 7.684 -4.921 1.00 95.19 104 LYS A C 1
ATOM 806 O O . LYS A 1 104 ? -0.916 7.769 -4.055 1.00 95.19 104 LYS A O 1
ATOM 811 N N . GLU A 1 105 ? 0.535 6.532 -5.234 1.00 93.50 105 GLU A N 1
ATOM 812 C CA . GLU A 1 105 ? 0.275 5.269 -4.534 1.00 93.50 105 GLU A CA 1
ATOM 813 C C . GLU A 1 105 ? 0.656 5.367 -3.049 1.00 93.50 105 GLU A C 1
ATOM 815 O O . GLU A 1 105 ? -0.132 4.969 -2.193 1.00 93.50 105 GLU A O 1
ATOM 820 N 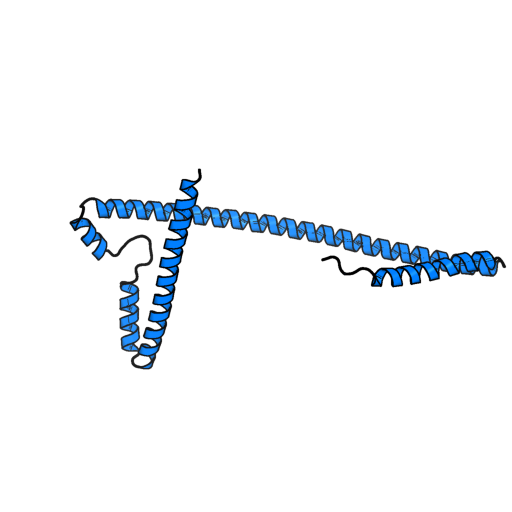N . ILE A 1 106 ? 1.812 5.965 -2.737 1.00 93.00 106 ILE A N 1
ATOM 821 C CA . ILE A 1 106 ? 2.256 6.201 -1.355 1.00 93.00 106 ILE A CA 1
ATOM 822 C C . ILE A 1 106 ? 1.274 7.121 -0.622 1.00 93.00 106 ILE A C 1
ATOM 824 O O . ILE A 1 106 ? 0.823 6.773 0.467 1.00 93.00 106 ILE A O 1
ATOM 828 N N . GLU A 1 107 ? 0.870 8.238 -1.235 1.00 92.81 107 GLU A N 1
ATOM 829 C CA . GLU A 1 107 ? -0.091 9.176 -0.633 1.00 92.81 107 GLU A CA 1
ATOM 830 C C . GLU A 1 107 ? -1.447 8.504 -0.345 1.00 92.81 107 GLU A C 1
ATOM 832 O O . GLU A 1 107 ? -2.079 8.726 0.692 1.00 92.81 107 GLU A O 1
ATOM 837 N N . LEU A 1 108 ? -1.912 7.660 -1.267 1.00 90.75 108 LEU A N 1
ATOM 838 C CA . LEU A 1 108 ? -3.159 6.916 -1.113 1.00 90.75 108 LEU A CA 1
ATOM 839 C C . LEU A 1 108 ? -3.035 5.892 0.028 1.00 90.75 108 LEU A C 1
ATOM 841 O O . LEU A 1 108 ? -3.926 5.787 0.874 1.00 90.75 108 LEU A O 1
ATOM 845 N N . ASN A 1 109 ? -1.909 5.183 0.090 1.00 93.31 109 ASN A N 1
ATOM 846 C CA . ASN A 1 109 ? -1.635 4.210 1.139 1.00 93.31 109 ASN A CA 1
ATOM 847 C C . ASN A 1 109 ? -1.568 4.865 2.530 1.00 93.31 109 ASN A C 1
ATOM 849 O O . ASN A 1 109 ? -2.171 4.363 3.477 1.00 93.31 109 ASN A O 1
ATOM 853 N N . GLU A 1 110 ? -0.927 6.031 2.651 1.00 91.69 110 GLU A N 1
ATOM 854 C CA . GLU A 1 110 ? -0.901 6.815 3.893 1.00 91.69 110 GLU A CA 1
ATOM 855 C C . GLU A 1 110 ? -2.310 7.211 4.354 1.00 91.69 110 GLU A C 1
ATOM 857 O O . GLU A 1 110 ? -2.652 7.069 5.532 1.00 91.69 110 GLU A O 1
ATOM 862 N N . LYS A 1 111 ? -3.175 7.641 3.425 1.00 89.25 111 LYS A N 1
ATOM 863 C CA . LYS A 1 111 ? -4.582 7.942 3.738 1.00 89.25 111 LYS A CA 1
ATOM 864 C C . LYS A 1 111 ? -5.347 6.700 4.190 1.00 89.25 111 LYS A C 1
ATOM 866 O O . LYS A 1 111 ? -6.169 6.803 5.101 1.00 89.25 111 LYS A O 1
ATOM 871 N N . HIS A 1 112 ? -5.109 5.537 3.586 1.00 84.44 112 HIS A N 1
ATOM 872 C CA . HIS A 1 112 ? -5.742 4.291 4.028 1.00 84.44 112 HIS A CA 1
ATOM 873 C C . HIS A 1 112 ? -5.302 3.884 5.429 1.00 84.44 112 HIS A C 1
ATOM 875 O O . HIS A 1 112 ? -6.166 3.571 6.244 1.00 84.44 112 HIS A O 1
ATOM 881 N N . LEU A 1 113 ? -4.002 3.945 5.721 1.00 86.31 113 LEU A N 1
ATOM 882 C CA . LEU A 1 113 ? -3.458 3.658 7.049 1.00 86.31 113 LEU A CA 1
ATOM 883 C C . LEU A 1 113 ? -4.052 4.600 8.101 1.00 86.31 113 LEU A C 1
ATOM 885 O O . LEU A 1 113 ? -4.593 4.143 9.102 1.00 86.31 113 LEU A O 1
ATOM 889 N N . SER A 1 114 ? -4.077 5.906 7.823 1.00 88.00 114 SER A N 1
ATOM 890 C CA . SER A 1 114 ? -4.674 6.892 8.729 1.00 88.00 114 SER A CA 1
ATOM 891 C C . SER A 1 114 ? -6.166 6.635 8.981 1.00 88.00 114 SER A C 1
ATOM 893 O O . SER A 1 114 ? -6.638 6.715 10.118 1.00 88.00 114 SER A O 1
ATOM 895 N N . ASN A 1 115 ? -6.925 6.282 7.940 1.00 85.12 115 ASN A N 1
ATOM 896 C CA . ASN A 1 115 ? -8.340 5.944 8.084 1.00 85.12 115 ASN A CA 1
ATOM 897 C C . ASN A 1 115 ? -8.554 4.630 8.850 1.00 85.12 115 ASN A C 1
ATOM 899 O O . ASN A 1 115 ? -9.496 4.544 9.640 1.00 85.12 115 ASN A O 1
ATOM 903 N N . GLN A 1 116 ? -7.696 3.625 8.649 1.00 84.06 116 GLN A N 1
ATOM 904 C CA . GLN A 1 116 ? -7.725 2.378 9.416 1.00 84.06 116 GLN A CA 1
ATOM 905 C C . GLN A 1 116 ? -7.397 2.623 10.888 1.00 84.06 116 GLN A C 1
ATOM 907 O O . GLN A 1 116 ? -8.109 2.118 11.750 1.00 84.06 116 GLN A O 1
ATOM 912 N N . ASP A 1 117 ? -6.410 3.463 11.196 1.00 84.38 117 ASP A N 1
ATOM 913 C CA . ASP A 1 117 ? -6.081 3.831 12.575 1.00 84.38 117 ASP A CA 1
ATOM 914 C C . ASP A 1 117 ? -7.260 4.518 13.273 1.00 84.38 117 ASP A C 1
ATOM 916 O O . ASP A 1 117 ? -7.589 4.209 14.421 1.00 84.38 117 ASP A O 1
ATOM 920 N N . LEU A 1 118 ? -7.957 5.421 12.574 1.00 81.44 118 LEU A N 1
ATOM 921 C CA . LEU A 1 118 ? -9.166 6.062 13.095 1.00 81.44 118 LEU A CA 1
ATOM 922 C C . LEU A 1 118 ? -10.314 5.064 13.294 1.00 81.44 118 LEU A C 1
ATOM 924 O O . LEU A 1 118 ? -11.037 5.165 14.290 1.00 81.44 118 LEU A O 1
ATOM 928 N N . ALA A 1 119 ? -10.487 4.109 12.378 1.00 78.19 119 ALA A N 1
ATOM 929 C CA . ALA A 1 119 ? -11.487 3.052 12.498 1.00 78.19 119 ALA A CA 1
ATOM 930 C C . ALA A 1 119 ? -11.183 2.128 13.688 1.00 78.19 119 ALA A C 1
ATOM 932 O O . ALA A 1 119 ? -12.040 1.964 14.555 1.00 78.19 119 ALA A O 1
ATOM 933 N N . ASN A 1 120 ? -9.945 1.647 13.809 1.00 81.94 120 ASN A N 1
ATOM 934 C CA . ASN A 1 120 ? -9.475 0.804 14.910 1.00 81.94 120 ASN A CA 1
ATOM 935 C C . ASN A 1 120 ? -9.574 1.524 16.263 1.00 81.94 120 ASN A C 1
ATOM 937 O O . ASN A 1 120 ? -9.953 0.938 17.281 1.00 81.94 120 ASN A O 1
ATOM 941 N N . LYS A 1 121 ? -9.292 2.832 16.298 1.00 79.44 121 LYS A N 1
ATOM 942 C CA . LYS A 1 121 ? -9.458 3.644 17.510 1.00 79.44 121 LYS A CA 1
ATOM 943 C C . LYS A 1 121 ? -10.929 3.799 17.903 1.00 79.44 121 LYS A C 1
ATOM 945 O O . LYS A 1 121 ? -11.255 3.783 19.087 1.00 79.44 121 LYS A O 1
ATOM 950 N N . ARG A 1 122 ? -11.840 3.928 16.934 1.00 77.44 122 ARG A N 1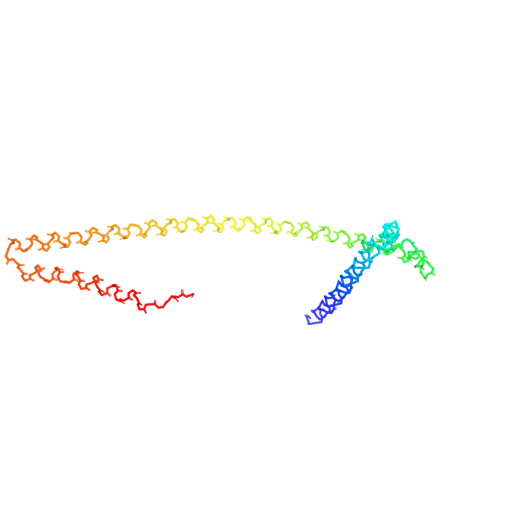
ATOM 951 C CA . ARG A 1 122 ? -13.290 3.946 17.203 1.00 77.44 122 ARG A CA 1
ATOM 952 C C . ARG A 1 122 ? -13.791 2.583 17.669 1.00 77.44 122 ARG A C 1
ATOM 954 O O . ARG A 1 122 ? -14.568 2.526 18.617 1.00 77.44 122 ARG A O 1
ATOM 961 N N . GLU A 1 123 ? -13.334 1.507 17.040 1.00 81.75 123 GLU A N 1
ATOM 962 C CA . GLU A 1 123 ? -13.717 0.144 17.399 1.00 81.75 123 GLU A CA 1
ATOM 963 C C . GLU A 1 123 ? -13.248 -0.222 18.811 1.00 81.75 123 GLU A C 1
ATOM 965 O O . GLU A 1 123 ? -14.061 -0.652 19.627 1.00 81.75 123 GLU A O 1
ATOM 970 N N . SER A 1 124 ? -11.988 0.059 19.153 1.00 79.44 124 SER A N 1
ATOM 971 C CA . SER A 1 124 ? -11.455 -0.198 20.500 1.00 79.44 124 SER A CA 1
ATOM 972 C C . SER A 1 124 ? -12.162 0.625 21.584 1.00 79.44 124 SER A C 1
ATOM 974 O O . SER A 1 124 ? -12.474 0.100 22.658 1.00 79.44 124 SER A O 1
ATOM 976 N N . ASN A 1 125 ? -12.511 1.884 21.302 1.00 80.19 125 ASN A N 1
ATOM 977 C CA . ASN A 1 125 ? -13.320 2.695 22.213 1.00 80.19 125 ASN A CA 1
ATOM 978 C C . ASN A 1 125 ? -14.726 2.107 22.406 1.00 80.19 125 ASN A C 1
ATOM 980 O O . ASN A 1 125 ? -15.194 1.998 23.539 1.00 80.19 125 ASN A O 1
ATOM 984 N N . ASN A 1 126 ? -15.389 1.687 21.326 1.00 84.00 126 ASN A N 1
ATOM 985 C CA . ASN A 1 126 ? -16.721 1.084 21.399 1.00 84.00 126 ASN A CA 1
ATOM 986 C C . ASN A 1 126 ? -16.699 -0.254 22.147 1.00 84.00 126 ASN A C 1
ATOM 988 O O . ASN A 1 126 ? -17.580 -0.512 22.968 1.00 84.00 126 ASN A O 1
ATOM 992 N N . GLN A 1 127 ? -15.675 -1.079 21.921 1.00 87.31 127 GLN A N 1
ATOM 993 C CA . GLN A 1 127 ? -15.491 -2.337 22.636 1.00 87.31 127 GLN A CA 1
ATOM 994 C C . GLN A 1 127 ? -15.308 -2.084 24.137 1.00 87.31 127 GLN A C 1
ATOM 996 O O . GLN A 1 127 ? -16.004 -2.692 24.950 1.00 87.31 127 GLN A O 1
ATOM 1001 N N . THR A 1 128 ? -14.459 -1.122 24.508 1.00 86.19 128 THR A N 1
ATOM 1002 C CA . THR A 1 128 ? -14.228 -0.749 25.913 1.00 86.19 128 THR A CA 1
ATOM 1003 C C . THR A 1 128 ? -15.503 -0.216 26.573 1.00 86.19 128 THR A C 1
ATOM 1005 O O . THR A 1 128 ? -15.851 -0.639 27.674 1.00 86.19 128 THR A O 1
ATOM 1008 N N . LEU A 1 129 ? -16.254 0.657 25.891 1.00 87.81 129 LEU A N 1
ATOM 1009 C CA . LEU A 1 129 ? -17.532 1.176 26.390 1.00 87.81 129 LEU A CA 1
ATOM 1010 C C . LEU A 1 129 ? -18.569 0.064 26.581 1.00 87.81 129 LEU A C 1
ATOM 1012 O O . LEU A 1 129 ? -19.251 0.032 27.606 1.00 87.81 129 LEU A O 1
ATOM 1016 N N . SER A 1 130 ? -18.665 -0.868 25.631 1.00 88.62 130 SER A N 1
ATOM 1017 C CA . SER A 1 130 ? -19.591 -1.999 25.729 1.00 88.62 130 SER A CA 1
ATOM 1018 C C . SER A 1 130 ? -19.250 -2.925 26.902 1.00 88.62 130 SER A C 1
ATOM 1020 O O . SER A 1 130 ? -20.150 -3.352 27.625 1.00 88.62 130 SER A O 1
ATOM 1022 N N . LEU A 1 131 ? -17.956 -3.160 27.153 1.00 89.19 131 LEU A N 1
ATOM 1023 C CA . LEU A 1 131 ? -17.474 -3.959 28.278 1.00 89.19 131 LEU A CA 1
ATOM 1024 C C . LEU A 1 131 ? -17.819 -3.297 29.620 1.00 89.19 131 LEU A C 1
ATOM 1026 O O . LEU A 1 131 ? -18.313 -3.963 30.529 1.00 89.19 131 LEU A O 1
ATOM 1030 N N . ILE A 1 132 ? -17.601 -1.982 29.735 1.00 92.31 132 ILE A N 1
ATOM 1031 C CA . ILE A 1 132 ? -17.910 -1.218 30.951 1.00 92.31 132 ILE A CA 1
ATOM 1032 C C . ILE A 1 132 ? -19.417 -1.241 31.233 1.00 92.31 132 ILE A C 1
ATOM 1034 O O . ILE A 1 132 ? -19.825 -1.525 32.359 1.00 92.31 132 ILE A O 1
ATOM 1038 N N . LEU A 1 133 ? -20.255 -0.990 30.221 1.00 91.38 133 LEU A N 1
ATOM 1039 C CA . LEU A 1 133 ? -21.711 -1.041 30.382 1.00 91.38 133 LEU A CA 1
ATOM 1040 C C . LEU A 1 133 ? -22.187 -2.441 30.783 1.00 91.38 133 LEU A C 1
ATOM 1042 O O . LEU A 1 133 ? -22.993 -2.565 31.706 1.00 91.38 133 LEU A O 1
ATOM 1046 N N . ALA A 1 134 ? -21.648 -3.493 30.161 1.00 89.06 134 ALA A N 1
ATOM 1047 C CA . ALA A 1 134 ? -21.956 -4.868 30.539 1.00 89.06 134 ALA A CA 1
ATOM 1048 C C . ALA A 1 134 ? -21.594 -5.143 32.010 1.00 89.06 134 ALA A C 1
ATOM 1050 O O . ALA A 1 134 ? -22.431 -5.639 32.766 1.00 89.06 134 ALA A O 1
ATOM 1051 N N . ALA A 1 135 ? -20.401 -4.740 32.458 1.00 90.75 135 ALA A N 1
ATOM 1052 C CA . ALA A 1 135 ? -19.977 -4.910 33.848 1.00 90.75 135 ALA A CA 1
ATOM 1053 C C . ALA A 1 135 ? -20.914 -4.199 34.841 1.00 90.75 135 ALA A C 1
ATOM 1055 O O . ALA A 1 135 ? -21.309 -4.793 35.846 1.00 90.75 135 ALA A O 1
ATOM 1056 N N . ILE A 1 136 ? -21.330 -2.964 34.536 1.00 93.44 136 ILE A N 1
ATOM 1057 C CA . ILE A 1 136 ? -22.274 -2.200 35.368 1.00 93.44 136 ILE A CA 1
ATOM 1058 C C . ILE A 1 136 ? -23.630 -2.914 35.450 1.00 93.44 136 ILE A C 1
ATOM 1060 O O . ILE A 1 136 ? -24.175 -3.065 36.543 1.00 93.44 136 ILE A O 1
ATOM 1064 N N . THR A 1 137 ? -24.169 -3.393 34.324 1.00 90.06 137 THR A N 1
ATOM 1065 C CA . THR A 1 137 ? -25.467 -4.094 34.316 1.00 90.06 137 THR A CA 1
ATOM 1066 C C . THR A 1 137 ? -25.454 -5.380 35.145 1.00 90.06 137 THR A C 1
ATOM 1068 O O . THR A 1 137 ? -26.408 -5.644 35.880 1.00 90.06 137 THR A O 1
ATOM 1071 N N . VAL A 1 138 ? -24.358 -6.146 35.100 1.00 89.38 138 VAL A N 1
ATOM 1072 C CA . VAL A 1 138 ? -24.183 -7.354 35.919 1.00 89.38 138 VAL A CA 1
ATOM 1073 C C . VAL A 1 138 ? -24.103 -6.995 37.404 1.00 89.38 138 VAL A C 1
ATOM 1075 O O . VAL A 1 138 ? -24.780 -7.621 38.218 1.00 89.38 138 VAL A O 1
ATOM 1078 N N . LEU A 1 139 ? -23.351 -5.949 37.762 1.00 90.88 139 LEU A N 1
ATOM 1079 C CA . LEU A 1 139 ? -23.254 -5.459 39.142 1.00 90.88 139 LEU A CA 1
ATOM 1080 C C . LEU A 1 139 ? -24.623 -5.066 39.714 1.00 90.88 139 LEU A C 1
ATOM 1082 O O . LEU A 1 139 ? -24.957 -5.452 40.835 1.00 90.88 139 LEU A O 1
ATOM 1086 N N . ILE A 1 140 ? -25.434 -4.348 38.931 1.00 91.81 140 ILE A N 1
ATOM 1087 C CA . ILE A 1 140 ? -26.796 -3.959 39.321 1.00 91.81 140 ILE A CA 1
ATOM 1088 C C . ILE A 1 140 ? -27.682 -5.195 39.514 1.00 91.81 140 ILE A C 1
ATOM 1090 O O . ILE A 1 140 ? -28.439 -5.244 40.480 1.00 91.81 140 ILE A O 1
ATOM 1094 N N . CYS A 1 141 ? -27.576 -6.211 38.652 1.00 88.00 141 CYS A N 1
ATOM 1095 C CA . CYS A 1 141 ? -28.347 -7.447 38.810 1.00 88.00 141 CYS A CA 1
ATOM 1096 C C . CYS A 1 141 ? -27.964 -8.221 40.078 1.00 88.00 141 CYS A C 1
ATOM 1098 O O . CYS A 1 141 ? -28.848 -8.708 40.781 1.00 88.00 141 CYS A O 1
ATOM 1100 N N . ILE A 1 142 ? -26.670 -8.305 40.400 1.00 87.94 142 ILE A N 1
ATOM 1101 C CA . ILE A 1 142 ? -26.190 -8.975 41.618 1.00 87.94 142 ILE A CA 1
ATOM 1102 C C . ILE A 1 142 ? -26.678 -8.221 42.860 1.00 87.94 142 ILE A C 1
ATOM 1104 O O . ILE A 1 142 ? -27.269 -8.828 43.755 1.00 87.94 142 ILE A O 1
ATOM 1108 N N . MET A 1 143 ? -26.500 -6.895 42.895 1.00 89.06 143 MET A N 1
ATOM 1109 C CA . MET A 1 143 ? -26.967 -6.054 44.004 1.00 89.06 143 MET A CA 1
ATOM 1110 C C . MET A 1 143 ? -28.490 -6.097 44.155 1.00 89.06 143 MET A C 1
ATOM 1112 O O . MET A 1 143 ? -28.993 -6.205 45.270 1.00 89.06 143 MET A O 1
ATOM 1116 N N . GLY A 1 144 ? -29.231 -6.068 43.045 1.00 87.31 144 GLY A N 1
ATOM 1117 C CA . GLY A 1 144 ? -30.687 -6.196 43.035 1.00 87.31 144 GLY A CA 1
ATOM 1118 C C . GLY A 1 144 ? -31.149 -7.554 43.561 1.00 87.31 144 GLY A C 1
ATOM 1119 O O . GLY A 1 144 ? -32.023 -7.611 44.422 1.00 87.31 144 GLY A O 1
ATOM 1120 N N . SER A 1 145 ? -30.518 -8.645 43.122 1.00 86.44 145 SER A N 1
ATOM 1121 C CA . SER A 1 145 ? -30.810 -9.992 43.622 1.00 86.44 145 SER A CA 1
ATOM 1122 C C . SER A 1 145 ? -30.549 -10.107 45.125 1.00 86.44 145 SER A C 1
ATOM 1124 O O . SER A 1 145 ? -31.360 -10.690 45.844 1.00 86.44 145 SER A O 1
ATOM 1126 N N . PHE A 1 146 ? -29.449 -9.528 45.614 1.00 86.62 146 PHE A N 1
ATOM 1127 C CA . PHE A 1 146 ? -29.124 -9.520 47.040 1.00 86.62 146 PHE A CA 1
ATOM 1128 C C . PHE A 1 146 ? -30.129 -8.687 47.849 1.00 86.62 146 PHE A C 1
ATOM 1130 O O . PHE A 1 146 ? -30.589 -9.115 48.904 1.00 86.62 146 PHE A O 1
ATOM 1137 N N . TYR A 1 147 ? -30.538 -7.529 47.324 1.00 90.56 147 TYR A N 1
ATOM 1138 C CA . TYR A 1 147 ? -31.543 -6.674 47.954 1.00 90.56 147 TYR A CA 1
ATOM 1139 C C . TYR A 1 147 ? -32.920 -7.351 48.043 1.00 90.56 147 TYR A C 1
ATOM 1141 O O . TYR A 1 147 ? -33.572 -7.273 49.082 1.00 90.56 147 TYR A O 1
ATOM 1149 N N . LEU A 1 148 ? -33.358 -8.056 46.991 1.00 87.81 148 LEU A N 1
ATOM 1150 C CA . LEU A 1 148 ? -34.619 -8.808 47.017 1.00 87.81 148 LEU A CA 1
ATOM 1151 C C . LEU A 1 148 ? -34.573 -10.002 47.978 1.00 87.81 148 LEU A C 1
ATOM 1153 O O . LEU A 1 148 ? -35.582 -10.292 48.622 1.00 87.81 148 LEU A O 1
ATOM 1157 N N . ALA A 1 149 ? -33.421 -10.666 48.101 1.00 85.50 149 ALA A N 1
ATOM 1158 C CA . ALA A 1 149 ? -33.241 -11.765 49.045 1.00 85.50 149 ALA A CA 1
ATOM 1159 C C . ALA A 1 149 ? -33.410 -11.307 50.505 1.00 85.50 149 ALA A C 1
ATOM 1161 O O . ALA A 1 149 ? -33.959 -12.050 51.311 1.00 85.50 149 ALA A O 1
ATOM 1162 N N . LEU A 1 150 ? -33.017 -10.069 50.830 1.00 87.12 150 LEU A N 1
ATOM 1163 C CA . LEU A 1 150 ? -33.221 -9.477 52.159 1.00 87.12 150 LEU A CA 1
ATOM 1164 C C . LEU A 1 150 ? -34.684 -9.098 52.454 1.00 87.12 150 LEU A C 1
ATOM 1166 O O . LEU A 1 150 ? -35.032 -8.915 53.615 1.00 87.12 150 LEU A O 1
ATOM 1170 N N . GLN A 1 151 ? -35.541 -8.968 51.436 1.00 88.44 151 GLN A N 1
ATOM 1171 C CA . GLN A 1 151 ? -36.972 -8.659 51.595 1.00 88.44 151 GLN A CA 1
ATOM 1172 C C . GLN A 1 151 ? -37.868 -9.914 51.625 1.00 88.44 151 GLN A C 1
ATOM 1174 O O . GLN A 1 151 ? -39.062 -9.805 51.347 1.00 88.44 151 GLN A O 1
ATOM 1179 N N . ASP A 1 152 ? -37.307 -11.101 51.884 1.00 83.25 152 ASP A N 1
ATOM 1180 C CA . ASP A 1 152 ? -37.997 -12.406 51.841 1.00 83.25 152 ASP A CA 1
ATOM 1181 C C . ASP A 1 152 ? -38.646 -12.760 50.483 1.00 83.25 152 ASP A C 1
ATOM 1183 O O . ASP A 1 152 ? -39.401 -13.723 50.359 1.00 83.25 152 ASP A O 1
ATOM 1187 N N . LYS A 1 153 ? -38.303 -12.043 49.403 1.00 83.69 153 LYS A N 1
ATOM 1188 C CA . LYS A 1 153 ? -38.759 -12.333 48.028 1.00 83.69 153 LYS A CA 1
ATOM 1189 C C . LYS A 1 153 ? -37.788 -13.274 47.317 1.00 83.69 153 LYS A C 1
ATOM 1191 O O . LYS A 1 153 ? -37.264 -12.971 46.241 1.00 83.69 153 LYS A O 1
ATOM 1196 N N . THR A 1 154 ? -37.536 -14.419 47.942 1.00 77.88 154 THR A N 1
ATOM 1197 C CA . THR A 1 154 ? -36.523 -15.401 47.526 1.00 77.88 154 THR A CA 1
ATOM 1198 C C . THR A 1 154 ? -36.799 -16.005 46.150 1.00 77.88 154 THR A C 1
ATOM 1200 O O . THR A 1 154 ? -35.858 -16.204 45.386 1.00 77.88 154 THR A O 1
ATOM 1203 N N . GLU A 1 155 ? -38.066 -16.211 45.780 1.00 83.69 155 GLU A N 1
ATOM 1204 C CA . GLU A 1 155 ? -38.446 -16.724 44.454 1.00 83.69 155 GLU A CA 1
ATOM 1205 C C . GLU A 1 155 ? -37.985 -15.796 43.322 1.00 83.69 155 GLU A C 1
ATOM 1207 O O . GLU A 1 155 ? -37.357 -16.231 42.357 1.00 83.69 155 GLU A O 1
ATOM 1212 N N . VAL A 1 156 ? -38.232 -14.491 43.461 1.00 81.88 156 VAL A N 1
ATOM 1213 C CA . VAL A 1 156 ? -37.869 -13.494 42.443 1.00 81.88 156 VAL A CA 1
ATOM 1214 C C . VAL A 1 156 ? -36.354 -13.284 42.405 1.00 81.88 156 VAL A C 1
ATOM 1216 O O . VAL A 1 156 ? -35.774 -13.159 41.325 1.00 81.88 156 VAL A O 1
ATOM 1219 N N . ALA A 1 157 ? -35.693 -13.304 43.567 1.00 81.81 157 ALA A N 1
ATOM 1220 C CA . ALA A 1 157 ? -34.236 -13.241 43.651 1.00 81.81 157 ALA A CA 1
ATOM 1221 C C . ALA A 1 157 ? -33.571 -14.440 42.952 1.00 81.81 157 ALA A C 1
ATOM 1223 O O . ALA A 1 157 ? -32.614 -14.258 42.202 1.00 81.81 157 ALA A O 1
ATOM 1224 N N . LEU A 1 158 ? -34.107 -15.653 43.128 1.00 84.75 158 LEU A N 1
ATOM 1225 C CA . LEU A 1 158 ? -33.582 -16.864 42.495 1.00 84.75 158 LEU A CA 1
ATOM 1226 C C . LEU A 1 158 ? -33.723 -16.815 40.969 1.00 84.75 158 LEU A C 1
ATOM 1228 O O . LEU A 1 158 ? -32.787 -17.187 40.266 1.00 84.75 158 LEU A O 1
ATOM 1232 N N . VAL A 1 159 ? -34.843 -16.305 40.446 1.00 88.69 159 VAL A N 1
ATOM 1233 C CA . VAL A 1 1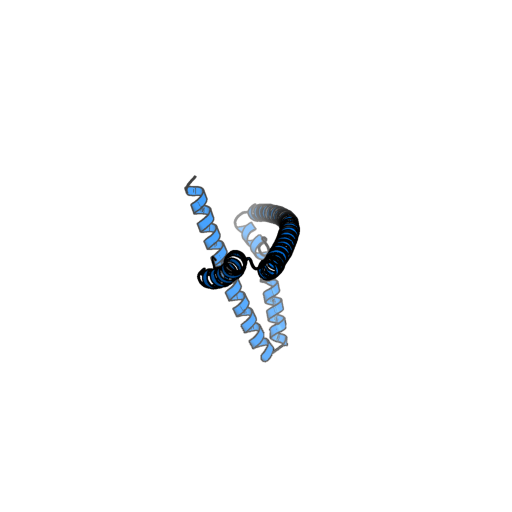59 ? -35.039 -16.153 38.993 1.00 88.69 159 VAL A CA 1
ATOM 1234 C C . VAL A 1 159 ? -34.063 -15.133 38.401 1.00 88.69 159 VAL A C 1
ATOM 1236 O O . VAL A 1 159 ? -33.420 -15.419 37.393 1.00 88.69 159 VAL A O 1
ATOM 1239 N N . ILE A 1 160 ? -33.904 -13.963 39.029 1.00 84.88 160 ILE A N 1
ATOM 1240 C CA . ILE A 1 160 ? -33.021 -12.896 38.525 1.00 84.88 160 ILE A CA 1
ATOM 1241 C C . ILE A 1 160 ? -31.543 -13.303 38.642 1.00 84.88 160 ILE A C 1
ATOM 1243 O O . ILE A 1 160 ? -30.785 -13.191 37.675 1.00 84.88 160 ILE A O 1
ATOM 1247 N N . GLY A 1 161 ? -31.127 -13.828 39.797 1.00 83.50 161 GLY A N 1
ATOM 1248 C CA . GLY A 1 161 ? -29.765 -14.319 40.007 1.00 83.50 161 GLY A CA 1
ATOM 1249 C C . GLY A 1 161 ? -29.443 -15.533 39.129 1.00 83.50 161 GLY A C 1
ATOM 1250 O O . GLY A 1 161 ? -28.403 -15.572 38.479 1.00 83.50 161 GLY A O 1
ATOM 1251 N N . GLY A 1 162 ? -30.362 -16.493 39.021 1.00 85.62 162 GLY A N 1
ATOM 1252 C CA . GLY A 1 162 ? -30.189 -17.686 38.191 1.00 85.62 162 GLY A CA 1
ATOM 1253 C C . GLY A 1 162 ? -30.090 -17.370 36.697 1.00 85.62 162 GLY A C 1
ATOM 1254 O O . GLY A 1 162 ? -29.197 -17.880 36.017 1.00 85.62 162 GLY A O 1
ATOM 1255 N N . ALA A 1 163 ? -30.952 -16.487 36.182 1.00 87.81 163 ALA A N 1
ATOM 1256 C CA . ALA A 1 163 ? -30.955 -16.115 34.767 1.00 87.81 163 ALA A CA 1
ATOM 1257 C C . ALA A 1 163 ? -29.651 -15.427 34.336 1.00 87.81 163 ALA A C 1
ATOM 1259 O O . ALA A 1 163 ? -29.160 -15.683 33.235 1.00 87.81 163 ALA A O 1
ATOM 1260 N N . THR A 1 164 ? -29.054 -14.597 35.197 1.00 86.75 164 THR A N 1
ATOM 1261 C CA . THR A 1 164 ? -27.780 -13.931 34.878 1.00 86.75 164 THR A CA 1
ATOM 1262 C C . THR A 1 164 ? -26.618 -14.918 34.792 1.00 86.75 164 THR A C 1
ATOM 1264 O O . THR A 1 164 ? -25.847 -14.862 33.834 1.00 86.75 164 THR A O 1
ATOM 1267 N N . VAL A 1 165 ? -26.529 -15.877 35.717 1.00 85.81 165 VAL A N 1
ATOM 1268 C CA . VAL A 1 165 ? -25.488 -16.918 35.692 1.00 85.81 165 VAL A CA 1
ATOM 1269 C C . VAL A 1 165 ? -25.638 -17.819 34.464 1.00 85.81 165 VAL A C 1
ATOM 1271 O O . VAL A 1 165 ? -24.663 -18.044 33.745 1.00 85.81 165 VAL A O 1
ATOM 1274 N N . ILE A 1 166 ? -26.859 -18.286 34.172 1.00 90.56 166 ILE A N 1
ATOM 1275 C CA . ILE A 1 166 ? -27.138 -19.114 32.986 1.00 90.56 166 ILE A CA 1
ATOM 1276 C C . ILE A 1 166 ? -26.814 -18.345 31.700 1.00 90.56 166 ILE A C 1
ATOM 1278 O O . ILE A 1 166 ? -26.220 -18.912 30.784 1.00 90.56 166 ILE A O 1
ATOM 1282 N N . GLY A 1 167 ? -27.150 -17.055 31.635 1.00 87.75 167 GLY A N 1
ATOM 1283 C CA . GLY A 1 167 ? -26.828 -16.197 30.496 1.00 87.75 167 GLY A CA 1
ATOM 1284 C C . GLY A 1 167 ? -25.323 -16.084 30.243 1.00 87.75 167 GLY A C 1
ATOM 1285 O O . GLY A 1 167 ? -24.882 -16.238 29.104 1.00 87.75 167 GLY A O 1
ATOM 1286 N N . ILE A 1 168 ? -24.525 -15.884 31.298 1.00 85.56 168 ILE A N 1
ATOM 1287 C CA . ILE A 1 168 ? -23.059 -15.804 31.200 1.00 85.56 168 ILE A CA 1
ATOM 1288 C C . ILE A 1 168 ? -22.483 -17.137 30.712 1.00 85.56 168 ILE A C 1
ATOM 1290 O O . ILE A 1 168 ? -21.750 -17.170 29.723 1.00 85.56 168 ILE A O 1
ATOM 1294 N N . VAL A 1 169 ? -22.847 -18.250 31.353 1.00 87.81 169 VAL A N 1
ATOM 1295 C CA . VAL A 1 169 ? -22.347 -19.586 30.981 1.00 87.81 169 VAL A CA 1
ATOM 1296 C C . VAL A 1 169 ? -22.769 -19.957 29.555 1.00 87.81 169 VAL A C 1
ATOM 1298 O O . VAL A 1 169 ? -21.955 -20.453 28.774 1.00 87.81 169 VAL A O 1
ATOM 1301 N N . GLY A 1 170 ? -24.014 -19.656 29.176 1.00 88.69 170 GLY A N 1
ATOM 1302 C CA . GLY A 1 170 ? -24.520 -19.867 27.821 1.00 88.69 170 GLY A CA 1
ATOM 1303 C C . GLY A 1 170 ? -23.756 -19.062 26.767 1.00 88.69 170 GLY A C 1
ATOM 1304 O O . GLY A 1 170 ? -23.462 -19.582 25.689 1.00 88.69 170 GLY A O 1
ATOM 1305 N N . ALA A 1 171 ? -23.372 -17.821 27.078 1.00 85.56 171 ALA A N 1
ATOM 1306 C CA . ALA A 1 171 ? -22.547 -17.001 26.194 1.00 85.56 171 ALA A CA 1
ATOM 1307 C C . ALA A 1 171 ? -21.137 -17.589 26.004 1.00 85.56 171 ALA A C 1
ATOM 1309 O O . ALA A 1 171 ? -20.662 -17.659 24.869 1.00 85.56 171 ALA A O 1
ATOM 1310 N N . PHE A 1 172 ? -20.498 -18.083 27.072 1.00 84.19 172 PHE A N 1
ATOM 1311 C CA . PHE A 1 172 ? -19.181 -18.732 26.992 1.00 84.19 172 PHE A CA 1
ATOM 1312 C C . PHE A 1 172 ? -19.205 -20.027 26.168 1.00 84.19 172 PHE A C 1
ATOM 1314 O O . PHE A 1 172 ? -18.336 -20.233 25.319 1.00 84.19 172 PHE A O 1
ATOM 1321 N N . LEU A 1 173 ? -20.226 -20.871 26.344 1.00 88.06 173 LEU A N 1
ATOM 1322 C CA . LEU A 1 173 ? -20.378 -22.098 25.552 1.00 88.06 173 LEU A CA 1
ATOM 1323 C C . LEU A 1 173 ? -20.612 -21.795 24.066 1.00 88.06 173 LEU A C 1
ATOM 1325 O O . LEU A 1 173 ? -20.029 -22.443 23.197 1.00 88.06 173 LEU A O 1
ATOM 1329 N N . LYS A 1 174 ? -21.420 -20.774 23.759 1.00 84.75 174 LYS A N 1
ATOM 1330 C CA . LYS A 1 174 ? -21.671 -20.345 22.377 1.00 84.75 174 LYS A CA 1
ATOM 1331 C C . LYS A 1 174 ? -20.434 -19.712 21.734 1.00 84.75 174 LYS A C 1
ATOM 1333 O O . LYS A 1 174 ? -20.195 -19.944 20.549 1.00 84.75 174 LYS A O 1
ATOM 1338 N N . SER A 1 175 ? -19.633 -18.965 22.494 1.00 71.56 175 SER A N 1
ATOM 1339 C CA . SER A 1 175 ? -18.389 -18.347 22.014 1.00 71.56 175 SER A CA 1
ATOM 1340 C C . SER A 1 175 ? -17.390 -19.378 21.481 1.00 71.56 175 SER A C 1
ATOM 1342 O O . SER A 1 175 ? -16.798 -19.156 20.431 1.00 71.56 175 SER A O 1
ATOM 1344 N N . ASN A 1 176 ? -17.253 -20.532 22.139 1.00 65.31 176 ASN A N 1
ATOM 1345 C CA . ASN A 1 176 ? -16.326 -21.587 21.707 1.00 65.31 176 ASN A CA 1
ATOM 1346 C C . ASN A 1 176 ? -16.796 -22.380 20.473 1.00 65.31 176 ASN A C 1
ATOM 1348 O O . ASN A 1 176 ? -16.044 -23.196 19.952 1.00 65.31 176 ASN A O 1
ATOM 1352 N N . SER A 1 177 ? -18.030 -22.166 20.006 1.00 61.75 177 SER A N 1
ATOM 1353 C CA . SER A 1 177 ? -18.621 -22.940 18.903 1.00 61.75 177 SER A CA 1
ATOM 1354 C C . SER A 1 177 ? -18.524 -22.273 17.527 1.00 61.75 177 SER A C 1
ATOM 1356 O O . SER A 1 177 ? -18.853 -22.906 16.524 1.00 61.75 177 SER A O 1
ATOM 1358 N N . LYS A 1 178 ? -18.082 -21.009 17.445 1.00 52.56 178 LYS A N 1
ATOM 1359 C CA . LYS A 1 178 ? -17.872 -20.339 16.154 1.00 52.56 178 LYS A CA 1
ATOM 1360 C C . LYS A 1 178 ? -16.468 -20.655 15.618 1.00 52.56 178 LYS A C 1
ATOM 1362 O O . LYS A 1 178 ? -15.500 -20.236 16.249 1.00 52.56 178 LYS A O 1
ATOM 1367 N N . PRO A 1 179 ? -16.328 -21.336 14.462 1.00 54.97 179 PRO A N 1
ATOM 1368 C CA . PRO A 1 179 ? -15.042 -21.413 13.782 1.00 54.97 179 PRO A CA 1
ATOM 1369 C C . PRO A 1 179 ? -14.614 -20.006 13.327 1.00 54.97 179 PRO A C 1
ATOM 1371 O O . PRO A 1 179 ? -15.484 -19.182 13.018 1.00 54.97 179 PRO A O 1
ATOM 1374 N N . PRO A 1 180 ? -13.302 -19.713 13.300 1.00 50.16 180 PRO A N 1
ATOM 1375 C CA . PRO A 1 180 ? -12.795 -18.423 12.853 1.00 50.16 180 PRO A CA 1
ATOM 1376 C C . PRO A 1 180 ? -13.241 -18.191 11.408 1.00 50.16 180 PRO A C 1
ATOM 1378 O O . PRO A 1 180 ? -12.916 -18.977 10.520 1.00 50.16 180 PRO A O 1
ATOM 1381 N N . GLN A 1 181 ? -14.031 -17.141 11.185 1.00 48.91 181 GLN A N 1
ATOM 1382 C CA . GLN A 1 181 ? -14.301 -16.661 9.835 1.00 48.91 181 GLN A CA 1
ATOM 1383 C C . GLN A 1 181 ? -13.024 -15.974 9.345 1.00 48.91 181 GLN A C 1
ATOM 1385 O O . GLN A 1 181 ? -12.629 -14.949 9.902 1.00 48.91 181 GLN A O 1
ATOM 1390 N N . GLN A 1 182 ? -12.355 -16.635 8.396 1.00 38.16 182 GLN A N 1
ATOM 1391 C CA . GLN A 1 182 ? -11.310 -16.071 7.542 1.00 38.16 182 GLN A CA 1
ATOM 1392 C C . GLN A 1 182 ? -11.919 -15.096 6.537 1.00 38.16 182 GLN A C 1
ATOM 1394 O O . GLN A 1 182 ? -13.062 -15.361 6.094 1.00 38.16 182 GLN A O 1
#

Organism: Vibrio cholerae (NCBI:txid666)

Secondary structure (DSSP, 8-state):
--HHHHHHHHHHHHHHHHHHHHHHHHHHHHHHHHHHHTT-HHHHHHHHHHHHHH---SSSPPHHHHHHHHHH-TTHHHHHHHHHHHHHHHHHHHHHHHHHHHHHHHHHHHHHHHHHHHHHHHHHHHHHHHHHHHHHHHHHHHHHHHHHHHTT-HHHHHHHHHHHHHHHHHHHHHHTTPPP--

Foldseek 3Di:
DPVVVVVVVVVVVVVVVVVVVVVVVVVVLVVVLVVCCVVPVVVSVVVVVVVVLCDDDAQDDDPVVLVVVCVVPVCVSVVSVVVRVVVVVVVVVVVVVVVVVVVVVVVVVVVVVVVVVVVVVVVVVVVVVVVVVVVVVVVCLLVVLVVCVVVVVPVVSCVSVVVSVCVVVVVVVVVVPDDDDD